Protein AF-A0A0W0TF41-F1 (afdb_monomer_lite)

Secondary structure (DSSP, 8-state):
-TTGGGHHHHHHHHHHHHHTT-HHHHHHHHHHHSPP-----PPP--TTS-TT-GGGHHHHHHHHHHHHHTTSS-HHHHHHHHHHHHHHHHHHHT-

Organism: NCBI:txid1212489

Structure (mmCIF, N/CA/C/O backbone):
data_AF-A0A0W0TF41-F1
#
_entry.id   AF-A0A0W0TF41-F1
#
loop_
_atom_site.group_PDB
_atom_site.id
_atom_site.type_symbol
_atom_site.label_atom_id
_atom_site.label_alt_id
_atom_site.label_comp_id
_atom_site.label_asym_id
_atom_site.label_entity_id
_atom_site.label_seq_id
_atom_site.pdbx_PDB_ins_code
_atom_site.Cartn_x
_atom_site.Cartn_y
_atom_site.Cartn_z
_atom_site.occupancy
_atom_site.B_iso_or_equiv
_atom_site.auth_seq_id
_atom_site.auth_comp_id
_atom_site.auth_asym_id
_atom_site.auth_atom_id
_atom_site.pdbx_PDB_model_num
ATOM 1 N N . MET A 1 1 ? 20.458 19.118 -9.673 1.00 70.94 1 MET A N 1
ATOM 2 C CA . MET A 1 1 ? 20.450 17.639 -9.729 1.00 70.94 1 MET A CA 1
ATOM 3 C C . MET A 1 1 ? 21.204 17.218 -10.992 1.00 70.94 1 MET A C 1
ATOM 5 O O . MET A 1 1 ? 20.682 17.402 -12.082 1.00 70.94 1 MET A O 1
ATOM 9 N N . LEU A 1 2 ? 22.460 16.766 -10.853 1.00 87.06 2 LEU A N 1
ATOM 10 C CA . LEU A 1 2 ? 23.450 16.609 -11.945 1.00 87.06 2 LEU A CA 1
ATOM 11 C C . LEU A 1 2 ? 23.010 15.665 -13.084 1.00 87.06 2 LEU A C 1
ATOM 13 O O . LEU A 1 2 ? 23.504 15.762 -14.197 1.00 87.06 2 LEU A O 1
ATOM 17 N N . LEU A 1 3 ? 22.056 14.776 -12.811 1.00 89.06 3 LEU A N 1
ATOM 18 C CA . LEU A 1 3 ? 21.600 13.741 -13.740 1.00 89.06 3 LEU A CA 1
ATOM 19 C C . LEU A 1 3 ? 20.420 14.163 -14.630 1.00 89.06 3 LEU A C 1
ATOM 21 O O . LEU A 1 3 ? 20.134 13.470 -15.599 1.00 89.06 3 LEU A O 1
ATOM 25 N N . ILE A 1 4 ? 19.737 15.277 -14.332 1.00 92.00 4 ILE A N 1
ATOM 26 C CA . ILE A 1 4 ? 18.538 15.697 -15.086 1.00 92.00 4 ILE A CA 1
ATOM 27 C C . ILE A 1 4 ? 18.817 15.890 -16.586 1.00 92.00 4 ILE A C 1
ATOM 29 O O . ILE A 1 4 ? 18.037 15.371 -17.382 1.00 92.00 4 ILE A O 1
ATOM 33 N N . PRO A 1 5 ? 19.922 16.536 -17.008 1.00 95.31 5 PRO A N 1
ATOM 34 C CA . PRO A 1 5 ? 20.225 16.693 -18.433 1.00 95.31 5 PRO A CA 1
ATOM 35 C C . PRO A 1 5 ? 20.428 15.368 -19.184 1.00 95.31 5 PRO A C 1
ATOM 37 O O . PRO A 1 5 ? 20.362 15.339 -20.406 1.00 95.31 5 PRO A O 1
ATOM 40 N N . HIS A 1 6 ? 20.675 14.268 -18.468 1.00 94.12 6 HIS A N 1
ATOM 41 C CA . HIS A 1 6 ? 20.903 12.942 -19.043 1.00 94.12 6 HIS A CA 1
ATOM 42 C C . HIS A 1 6 ? 19.696 12.008 -18.896 1.00 94.12 6 HIS A C 1
ATOM 44 O O . HIS A 1 6 ? 19.794 10.836 -19.259 1.00 94.12 6 HIS A O 1
ATOM 50 N N . ALA A 1 7 ? 18.571 12.495 -18.361 1.00 91.38 7 ALA A N 1
ATOM 51 C CA . ALA A 1 7 ? 17.427 11.660 -18.007 1.00 91.38 7 ALA A CA 1
ATOM 52 C C . ALA A 1 7 ? 16.890 10.857 -19.201 1.00 91.38 7 ALA A C 1
ATOM 54 O O . ALA A 1 7 ? 16.707 9.649 -19.084 1.00 91.38 7 ALA A O 1
ATOM 55 N N . GLU A 1 8 ? 16.705 11.499 -20.354 1.00 93.69 8 GLU A N 1
ATOM 56 C CA . GLU A 1 8 ? 16.205 10.843 -21.568 1.00 93.69 8 GLU A CA 1
ATOM 57 C C . GLU A 1 8 ? 17.135 9.714 -22.036 1.00 93.69 8 GLU A C 1
ATOM 59 O O . GLU A 1 8 ? 16.694 8.586 -22.251 1.00 93.69 8 GLU A O 1
ATOM 64 N N . ASN A 1 9 ? 18.442 9.979 -22.094 1.00 95.88 9 ASN A N 1
ATOM 65 C CA . ASN A 1 9 ? 19.437 8.985 -22.500 1.00 95.88 9 ASN A CA 1
ATOM 66 C C . ASN A 1 9 ? 19.485 7.788 -21.542 1.00 95.88 9 ASN A C 1
ATOM 68 O O . ASN A 1 9 ? 19.602 6.646 -21.982 1.00 95.88 9 ASN A O 1
ATOM 72 N N . LEU A 1 10 ? 19.373 8.038 -20.236 1.00 93.94 10 LEU A N 1
ATOM 73 C CA . LEU A 1 10 ? 19.339 6.980 -19.227 1.00 93.94 10 LEU A CA 1
ATOM 74 C C . LEU A 1 10 ? 18.076 6.122 -19.348 1.00 93.94 10 LEU A C 1
ATOM 76 O O . LEU A 1 10 ? 18.164 4.899 -19.248 1.00 93.94 10 LEU A O 1
ATOM 80 N N . VAL A 1 11 ? 16.918 6.741 -19.597 1.00 93.38 11 VAL A N 1
ATOM 81 C CA . VAL A 1 11 ? 15.654 6.021 -19.809 1.00 93.38 11 VAL A CA 1
ATOM 82 C C . VAL A 1 11 ? 15.730 5.162 -21.068 1.00 93.38 11 VAL A C 1
ATOM 84 O O . VAL A 1 11 ? 15.450 3.968 -20.997 1.00 93.38 11 VAL A O 1
ATOM 87 N N . ASN A 1 12 ? 16.182 5.725 -22.191 1.00 95.56 12 ASN A N 1
ATOM 88 C CA . ASN A 1 12 ? 16.325 4.983 -23.444 1.00 95.56 12 ASN A CA 1
ATOM 89 C C . ASN A 1 12 ? 17.279 3.795 -23.286 1.00 95.56 12 ASN A C 1
ATOM 91 O O . ASN A 1 12 ? 16.966 2.688 -23.728 1.00 95.56 12 ASN A O 1
ATOM 95 N N . LYS A 1 13 ? 18.407 3.990 -22.588 1.00 96.06 13 LYS A N 1
ATOM 96 C CA . LYS A 1 13 ? 19.357 2.901 -22.351 1.00 96.06 13 LYS A CA 1
ATOM 97 C C . LYS A 1 13 ? 18.786 1.812 -21.444 1.00 96.06 13 LYS A C 1
ATOM 99 O O . LYS A 1 13 ? 19.022 0.634 -21.693 1.00 96.06 13 LYS A O 1
ATOM 104 N N . ALA A 1 14 ? 18.023 2.185 -20.419 1.00 95.12 14 ALA A N 1
ATOM 105 C CA . ALA A 1 14 ? 17.345 1.219 -19.561 1.00 95.12 14 ALA A CA 1
ATOM 106 C C . ALA A 1 14 ? 16.326 0.381 -20.352 1.00 95.12 14 ALA A C 1
ATOM 108 O O . ALA A 1 14 ? 16.283 -0.834 -20.185 1.00 95.12 14 ALA A O 1
ATOM 109 N N . VAL A 1 15 ? 15.561 0.996 -21.259 1.00 95.88 15 VAL A N 1
ATOM 110 C CA . VAL A 1 15 ? 14.611 0.272 -22.122 1.00 95.88 15 VAL A CA 1
ATOM 111 C C . VAL A 1 15 ? 15.335 -0.695 -23.060 1.00 95.88 15 VAL A C 1
ATOM 113 O O . VAL A 1 15 ? 14.936 -1.852 -23.165 1.00 95.88 15 VAL A O 1
ATOM 116 N N . GLU A 1 16 ? 16.419 -0.259 -23.706 1.00 97.62 16 GLU A N 1
ATOM 117 C CA . GLU A 1 16 ? 17.234 -1.118 -24.577 1.00 97.62 16 GLU A CA 1
ATOM 118 C C . GLU A 1 16 ? 17.759 -2.350 -23.822 1.00 97.62 16 GLU A C 1
ATOM 120 O O . GLU A 1 16 ? 17.592 -3.482 -24.278 1.00 97.62 16 GLU A O 1
ATOM 125 N N . LEU A 1 17 ? 18.336 -2.139 -22.633 1.00 97.44 17 LEU A N 1
ATOM 126 C CA . LEU A 1 17 ? 18.843 -3.222 -21.790 1.00 97.44 17 LEU A CA 1
ATOM 127 C C . LEU A 1 17 ? 17.721 -4.179 -21.368 1.00 97.44 17 LEU A C 1
ATOM 129 O O . LEU A 1 17 ? 17.889 -5.396 -21.459 1.00 97.44 17 LEU A O 1
ATOM 133 N N . ALA A 1 18 ? 16.558 -3.649 -20.986 1.00 96.81 18 ALA A N 1
ATOM 134 C CA . ALA A 1 18 ? 15.401 -4.458 -20.621 1.00 96.81 18 ALA A CA 1
ATOM 135 C C . ALA A 1 18 ? 14.937 -5.350 -21.785 1.00 96.81 18 ALA A C 1
ATOM 137 O O . ALA A 1 18 ? 14.723 -6.548 -21.598 1.00 96.81 18 ALA A O 1
ATOM 138 N N . LEU A 1 19 ? 14.847 -4.795 -22.999 1.00 96.19 19 LEU A N 1
ATOM 139 C CA . LEU A 1 19 ? 14.477 -5.544 -24.206 1.00 96.19 19 LEU A CA 1
ATOM 140 C C . LEU A 1 19 ? 15.527 -6.594 -24.599 1.00 96.19 19 LEU A C 1
ATOM 142 O O . LEU A 1 19 ? 15.175 -7.613 -25.188 1.00 96.19 19 LEU A O 1
ATOM 146 N N . SER A 1 20 ? 16.795 -6.382 -24.241 1.00 97.38 20 SER A N 1
ATOM 147 C CA . SER A 1 20 ? 17.870 -7.367 -24.432 1.00 97.38 20 SER A CA 1
ATOM 148 C C . SER A 1 20 ? 17.906 -8.481 -23.373 1.00 97.38 20 SER A C 1
ATOM 150 O O . SER A 1 20 ? 18.721 -9.396 -23.477 1.00 97.38 20 SER A O 1
ATOM 152 N N . GLY A 1 21 ? 17.018 -8.434 -22.372 1.00 94.50 21 GLY A N 1
ATOM 153 C CA . GLY A 1 21 ? 16.897 -9.460 -21.334 1.00 94.50 21 GLY A CA 1
ATOM 154 C C . GLY A 1 21 ? 17.616 -9.146 -20.020 1.00 94.50 21 GLY A C 1
ATOM 155 O O . GLY A 1 21 ? 17.732 -10.030 -19.170 1.00 94.50 21 GLY A O 1
ATOM 156 N N . ASP A 1 22 ? 18.079 -7.910 -19.809 1.00 97.94 22 ASP A N 1
ATOM 157 C CA . ASP A 1 22 ? 18.620 -7.498 -18.513 1.00 97.94 22 ASP A CA 1
ATOM 158 C C . ASP A 1 22 ? 17.500 -7.447 -17.459 1.00 97.94 22 ASP A C 1
ATOM 160 O O . ASP A 1 22 ? 16.574 -6.633 -17.521 1.00 97.94 22 ASP A O 1
ATOM 164 N N . VAL A 1 23 ? 17.595 -8.328 -16.462 1.00 95.81 23 VAL A N 1
ATOM 165 C CA . VAL A 1 23 ? 16.582 -8.493 -15.409 1.00 95.81 23 VAL A CA 1
ATOM 166 C C . VAL A 1 23 ? 16.465 -7.256 -14.511 1.00 95.81 23 VAL A C 1
ATOM 168 O O . VAL A 1 23 ? 15.368 -6.944 -14.040 1.00 95.81 23 VAL A O 1
ATOM 171 N N . GLN A 1 24 ? 17.559 -6.527 -14.271 1.00 96.38 24 GLN A N 1
ATOM 172 C CA . GLN A 1 24 ? 17.521 -5.309 -13.455 1.00 96.38 24 GLN A CA 1
ATOM 173 C C . GLN A 1 24 ? 16.811 -4.181 -14.203 1.00 96.38 24 GLN A C 1
ATOM 175 O O . GLN A 1 24 ? 15.961 -3.498 -13.626 1.00 96.38 24 GLN A O 1
ATOM 180 N N . ALA A 1 25 ? 17.112 -4.025 -15.491 1.00 95.88 25 ALA A N 1
ATOM 181 C CA . ALA A 1 25 ? 16.449 -3.053 -16.346 1.00 95.88 25 ALA A CA 1
ATOM 182 C C . ALA A 1 25 ? 14.953 -3.378 -16.524 1.00 95.88 25 ALA A C 1
ATOM 184 O O . ALA A 1 25 ? 14.111 -2.490 -16.382 1.00 95.88 25 ALA A O 1
ATOM 185 N N . LEU A 1 26 ? 14.604 -4.656 -16.721 1.00 94.00 26 LEU A N 1
ATOM 186 C CA . LEU A 1 26 ? 13.213 -5.123 -16.756 1.00 94.00 26 LEU A CA 1
ATOM 187 C C . LEU A 1 26 ? 12.464 -4.770 -15.472 1.00 94.00 26 LEU A C 1
ATOM 189 O O . LEU A 1 26 ? 11.375 -4.202 -15.535 1.00 94.00 26 LEU A O 1
ATOM 193 N N . LYS A 1 27 ? 13.051 -5.053 -14.304 1.00 92.94 27 LYS A N 1
ATOM 194 C CA . LYS A 1 27 ? 12.440 -4.713 -13.015 1.00 92.94 27 LYS A CA 1
ATOM 195 C C . LYS A 1 27 ? 12.224 -3.206 -12.864 1.00 92.94 27 LYS A C 1
ATOM 197 O O . LYS A 1 27 ? 11.142 -2.800 -12.452 1.00 92.94 27 LYS A O 1
ATOM 202 N N . LEU A 1 28 ? 13.204 -2.385 -13.248 1.00 92.12 28 LEU A N 1
ATOM 203 C CA . LEU A 1 28 ? 13.073 -0.925 -13.231 1.00 92.12 28 LEU A CA 1
ATOM 204 C C . LEU A 1 28 ? 11.908 -0.446 -14.111 1.00 92.12 28 LEU A C 1
ATOM 206 O O . LEU A 1 28 ? 11.137 0.414 -13.685 1.00 92.12 28 LEU A O 1
ATOM 210 N N . CYS A 1 29 ? 11.767 -0.997 -15.319 1.00 92.56 29 CYS A N 1
ATOM 211 C CA . CYS A 1 29 ? 10.662 -0.673 -16.220 1.00 92.56 29 CYS A CA 1
ATOM 212 C C . CYS A 1 29 ? 9.308 -1.135 -15.653 1.00 92.56 29 CYS A C 1
ATOM 214 O O . CYS A 1 29 ? 8.348 -0.366 -15.664 1.00 92.56 29 CYS A O 1
ATOM 216 N N . LEU A 1 30 ? 9.229 -2.353 -15.107 1.00 91.19 30 LEU A N 1
ATOM 217 C CA . LEU A 1 30 ? 8.004 -2.895 -14.510 1.00 91.19 30 LEU A CA 1
ATOM 218 C C . LEU A 1 30 ? 7.560 -2.104 -13.278 1.00 91.19 30 LEU A C 1
ATOM 220 O O . LEU A 1 30 ? 6.386 -1.770 -13.183 1.00 91.19 30 LEU A O 1
ATOM 224 N N . ASP A 1 31 ? 8.482 -1.717 -12.395 1.00 89.19 31 ASP A N 1
ATOM 225 C CA . ASP A 1 31 ? 8.186 -0.891 -11.214 1.00 89.19 31 ASP A CA 1
ATOM 226 C C . ASP A 1 31 ? 7.631 0.503 -11.580 1.00 89.19 31 ASP A C 1
ATOM 228 O O . ASP A 1 31 ? 7.055 1.185 -10.730 1.00 89.19 31 ASP A O 1
ATOM 232 N N . ARG A 1 32 ? 7.833 0.961 -12.826 1.00 87.19 32 ARG A N 1
ATOM 233 C CA . ARG A 1 32 ? 7.293 2.229 -13.347 1.00 87.19 32 ARG A CA 1
ATOM 234 C C . ARG A 1 32 ? 5.976 2.064 -14.092 1.00 87.19 32 ARG A C 1
ATOM 236 O O . ARG A 1 32 ? 5.161 2.979 -14.055 1.00 87.19 32 ARG A O 1
ATOM 243 N N . LEU A 1 33 ? 5.786 0.937 -14.775 1.00 86.38 33 LEU A N 1
ATOM 244 C CA . LEU A 1 33 ? 4.568 0.637 -15.530 1.00 86.38 33 LEU A CA 1
ATOM 245 C C . LEU A 1 33 ? 3.455 0.091 -14.636 1.00 86.38 33 LEU A C 1
ATOM 247 O O . LEU A 1 33 ? 2.284 0.393 -14.850 1.00 86.38 33 LEU A O 1
ATOM 251 N N . ILE A 1 34 ? 3.820 -0.722 -13.647 1.00 82.38 34 ILE A N 1
ATOM 252 C CA . ILE A 1 34 ? 2.884 -1.360 -12.734 1.00 82.38 34 ILE A CA 1
ATOM 253 C C . ILE A 1 34 ? 2.788 -0.475 -11.490 1.00 82.38 34 ILE A C 1
ATOM 255 O O . ILE A 1 34 ? 3.787 -0.313 -10.783 1.00 82.38 34 ILE A O 1
ATOM 259 N N . PRO A 1 35 ? 1.611 0.102 -11.185 1.00 71.62 35 PRO A N 1
ATOM 260 C CA . PRO A 1 35 ? 1.433 0.800 -9.925 1.00 71.62 35 PRO A CA 1
ATOM 261 C C . PRO A 1 35 ? 1.725 -0.181 -8.793 1.00 71.62 35 PRO A C 1
ATOM 263 O O . PRO A 1 35 ? 1.236 -1.314 -8.792 1.00 71.62 35 PRO A O 1
ATOM 266 N N . ARG A 1 36 ? 2.536 0.244 -7.818 1.00 68.75 36 ARG A N 1
ATOM 267 C CA . ARG A 1 36 ? 2.727 -0.558 -6.610 1.00 68.75 36 ARG A CA 1
ATOM 268 C C . ARG A 1 36 ? 1.347 -0.845 -6.030 1.00 68.75 36 ARG A C 1
ATOM 270 O O . ARG A 1 36 ? 0.550 0.077 -5.881 1.00 68.75 36 ARG A O 1
ATOM 277 N N . ALA A 1 37 ? 1.084 -2.102 -5.687 1.00 64.69 37 ALA A N 1
ATOM 278 C CA . ALA A 1 37 ? -0.110 -2.491 -4.948 1.00 64.69 37 ALA A CA 1
ATOM 279 C C . ALA A 1 37 ? -0.012 -1.959 -3.505 1.00 64.69 37 ALA A C 1
ATOM 281 O O . ALA A 1 37 ? 0.188 -2.704 -2.551 1.00 64.69 37 ALA A O 1
ATOM 282 N N . THR A 1 38 ? -0.047 -0.639 -3.340 1.00 59.72 38 THR A N 1
ATOM 283 C CA . THR A 1 38 ? -0.053 0.035 -2.047 1.00 59.72 38 THR A CA 1
ATOM 284 C C . THR A 1 38 ? -1.496 0.198 -1.623 1.00 59.72 38 THR A C 1
ATOM 286 O O . THR A 1 38 ? -2.121 1.160 -2.044 1.00 59.72 38 THR A O 1
ATOM 289 N N . GLY A 1 39 ? -1.993 -0.748 -0.819 1.00 59.06 39 GLY A N 1
ATOM 290 C CA . GLY A 1 39 ? -3.313 -0.708 -0.183 1.00 59.06 39 GLY A CA 1
ATOM 291 C C . GLY A 1 39 ? -4.463 -0.631 -1.185 1.00 59.06 39 GLY A C 1
ATOM 292 O O . GLY A 1 39 ? -4.677 0.392 -1.827 1.00 59.06 39 GLY A O 1
ATOM 293 N N . GLN A 1 40 ? -5.247 -1.698 -1.317 1.00 59.47 40 GLN A N 1
ATOM 294 C CA . GLN A 1 40 ? -6.508 -1.570 -2.044 1.00 59.47 40 GLN A CA 1
ATOM 295 C C . GLN A 1 40 ? -7.343 -0.463 -1.390 1.00 59.47 40 GLN A C 1
ATOM 297 O O . GLN A 1 40 ? -7.568 -0.477 -0.181 1.00 59.47 40 GLN A O 1
ATOM 302 N N . CYS A 1 41 ? -7.791 0.511 -2.185 1.00 55.50 41 CYS A N 1
ATOM 303 C CA . CYS A 1 41 ? -8.846 1.410 -1.745 1.00 55.50 41 CYS A CA 1
ATOM 304 C C . CYS A 1 41 ? -10.092 0.557 -1.515 1.00 55.50 41 CYS A C 1
ATOM 306 O O . CYS A 1 41 ? -10.708 0.091 -2.471 1.00 55.50 41 CYS A O 1
ATOM 308 N N . PHE A 1 42 ? -10.446 0.329 -0.257 1.00 61.47 42 PHE A N 1
ATOM 309 C CA . PHE A 1 42 ? -11.720 -0.274 0.089 1.00 61.47 42 PHE A CA 1
ATOM 310 C C . PHE A 1 42 ? -12.750 0.834 0.279 1.00 61.47 42 PHE A C 1
ATOM 312 O O . PHE A 1 42 ? -12.490 1.860 0.908 1.00 61.47 42 PHE A O 1
ATOM 319 N N . GLN A 1 43 ? -13.926 0.632 -0.302 1.00 61.72 43 GLN A N 1
ATOM 320 C CA . GLN A 1 43 ? -15.074 1.488 -0.059 1.00 61.72 43 GLN A CA 1
ATOM 321 C C . GLN A 1 43 ? -15.837 0.905 1.125 1.00 61.72 43 GLN A C 1
ATOM 323 O O . GLN A 1 43 ? -16.330 -0.219 1.058 1.00 61.72 43 GLN A O 1
ATOM 328 N N . VAL A 1 44 ? -15.915 1.660 2.216 1.00 65.06 44 VAL A N 1
ATOM 329 C CA . VAL A 1 44 ? -16.889 1.381 3.270 1.00 65.06 44 VAL A CA 1
ATOM 330 C C . VAL A 1 44 ? -18.142 2.151 2.894 1.00 65.06 44 VAL A C 1
ATOM 332 O O . VAL A 1 44 ? -18.103 3.379 2.811 1.00 65.06 44 VAL A O 1
ATOM 335 N N . ASP A 1 45 ? -19.235 1.440 2.632 1.00 64.88 45 ASP A N 1
ATOM 336 C CA . ASP A 1 45 ? -20.532 2.079 2.450 1.00 64.88 45 ASP A CA 1
ATOM 337 C C . ASP A 1 45 ? -21.000 2.629 3.805 1.00 64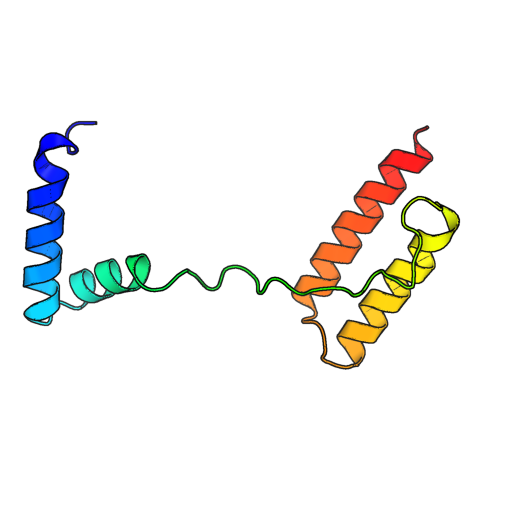.88 45 ASP A C 1
ATOM 339 O O . ASP A 1 45 ? -21.549 1.923 4.650 1.00 64.88 45 ASP A O 1
ATOM 343 N N . MET A 1 46 ? -20.696 3.905 4.033 1.00 62.59 46 MET A N 1
ATOM 344 C CA . MET A 1 46 ? -21.022 4.628 5.259 1.00 62.59 46 MET A CA 1
ATOM 345 C C . MET A 1 46 ? -22.416 5.264 5.199 1.00 62.59 46 MET A C 1
ATOM 347 O O . MET A 1 46 ? -22.777 5.979 6.128 1.00 62.59 46 MET A O 1
ATOM 351 N N . ASN A 1 47 ? -23.239 4.983 4.174 1.00 58.41 47 ASN A N 1
ATOM 352 C CA . ASN A 1 47 ? -24.606 5.523 4.070 1.00 58.41 47 ASN A CA 1
ATOM 353 C C . ASN A 1 47 ? -25.508 5.144 5.264 1.00 58.41 47 ASN A C 1
ATOM 355 O O . ASN A 1 47 ? -26.604 5.677 5.411 1.00 58.41 47 ASN A O 1
ATOM 359 N N . VAL A 1 48 ? -25.057 4.224 6.120 1.00 54.19 48 VAL A N 1
ATOM 360 C CA . VAL A 1 48 ? -25.766 3.757 7.317 1.00 54.19 48 VAL A CA 1
ATOM 361 C C . VAL A 1 48 ? -25.347 4.516 8.589 1.00 54.19 48 VAL A C 1
ATOM 363 O O . VAL A 1 48 ?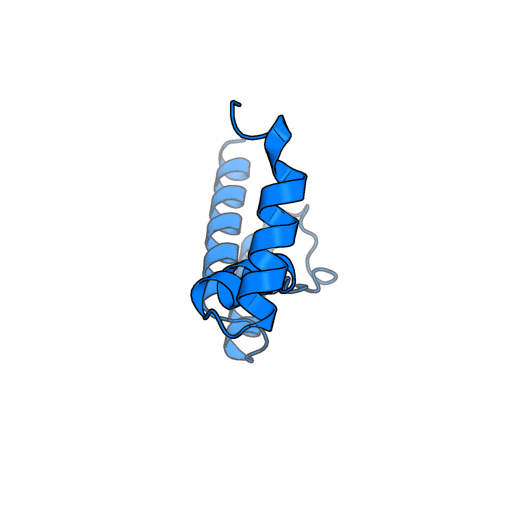 -26.013 4.393 9.615 1.00 54.19 48 VAL A O 1
ATOM 366 N N . LEU A 1 49 ? -24.257 5.292 8.571 1.00 57.34 49 LEU A N 1
ATOM 367 C CA . LEU A 1 49 ? -23.670 5.880 9.779 1.00 57.34 49 LEU A CA 1
ATOM 368 C C . LEU A 1 49 ? -23.363 7.361 9.567 1.00 57.34 49 LEU A C 1
ATOM 370 O O . LEU A 1 49 ? -22.399 7.724 8.898 1.00 57.34 49 LEU A O 1
ATOM 374 N N . ASP A 1 50 ? -24.187 8.208 10.178 1.00 58.50 50 ASP A N 1
ATOM 375 C CA . ASP A 1 50 ? -23.979 9.651 10.208 1.00 58.50 50 ASP A CA 1
ATOM 376 C C . ASP A 1 50 ? -22.722 9.958 11.036 1.00 58.50 50 ASP A C 1
ATOM 378 O O . ASP A 1 50 ? -22.708 9.785 12.262 1.00 58.50 50 ASP A O 1
ATOM 382 N N . VAL A 1 51 ? -21.637 10.318 10.346 1.00 56.03 51 VAL A N 1
ATOM 383 C CA . VAL A 1 51 ? -20.302 10.526 10.935 1.00 56.03 51 VAL A CA 1
ATOM 384 C C . VAL A 1 51 ? -20.262 11.799 11.784 1.00 56.03 51 VAL A C 1
ATOM 386 O O . VAL A 1 51 ? -19.409 11.923 12.659 1.00 56.03 51 VAL A O 1
ATOM 389 N N . GLU A 1 52 ? -21.206 12.722 11.577 1.00 56.50 52 GLU A N 1
ATOM 390 C CA . GLU A 1 52 ? -21.318 13.950 12.371 1.00 56.50 52 GLU A CA 1
ATOM 391 C C . GLU A 1 52 ? -21.886 13.695 13.776 1.00 56.50 52 GLU A C 1
ATOM 393 O O . GLU A 1 52 ? -21.705 14.506 14.686 1.00 56.50 52 GLU A O 1
ATOM 398 N N . GLN A 1 53 ? -22.522 12.541 14.001 1.00 57.00 53 GLN A N 1
ATOM 399 C CA . GLN A 1 53 ? -23.037 12.170 15.313 1.00 57.00 53 GLN A CA 1
ATOM 400 C C . GLN A 1 53 ? -22.001 11.361 16.101 1.00 57.00 53 GLN A C 1
ATOM 402 O O . GLN A 1 53 ? -21.755 10.180 15.851 1.00 57.00 53 GLN A O 1
ATOM 407 N N . THR A 1 54 ? -21.456 11.981 17.148 1.00 53.06 54 THR A N 1
ATOM 408 C CA . THR A 1 54 ? -20.527 11.383 18.128 1.00 53.06 54 THR A CA 1
ATOM 409 C C . THR A 1 54 ? -20.985 10.045 18.711 1.00 53.06 54 THR A C 1
ATOM 411 O O . THR A 1 54 ? -20.160 9.210 19.083 1.00 53.06 54 THR A O 1
ATOM 414 N N . GLN A 1 55 ? -22.296 9.801 18.756 1.00 58.69 55 GLN A N 1
ATOM 415 C CA . GLN A 1 55 ? -22.885 8.560 19.263 1.00 58.69 55 GLN A CA 1
ATOM 416 C C . GLN A 1 55 ? -22.622 7.338 18.359 1.00 58.69 55 GLN A C 1
ATOM 418 O O . GLN A 1 55 ? -22.801 6.203 18.803 1.00 58.69 55 GLN A O 1
ATOM 423 N N . ASN A 1 56 ? -22.129 7.533 17.130 1.00 69.75 56 ASN A N 1
ATOM 424 C CA . ASN A 1 56 ? -21.967 6.456 16.154 1.00 69.75 56 ASN A CA 1
ATOM 425 C C . ASN A 1 56 ? -20.569 5.822 16.101 1.00 69.75 56 ASN A C 1
ATOM 427 O O . ASN A 1 56 ? -20.405 4.815 15.416 1.00 69.75 56 ASN A O 1
ATOM 431 N N . LEU A 1 57 ? -19.563 6.301 16.848 1.00 76.44 57 LEU A N 1
ATOM 432 C CA . LEU A 1 57 ? -18.196 5.746 16.756 1.00 76.44 57 LEU A CA 1
ATOM 433 C C . LEU A 1 57 ? -18.128 4.254 17.125 1.00 76.44 57 LEU A C 1
ATOM 435 O O . LEU A 1 57 ? -17.473 3.469 16.440 1.00 76.44 57 LEU A O 1
ATOM 439 N N . SER A 1 58 ? -18.853 3.822 18.163 1.00 81.69 58 SER A N 1
ATOM 440 C CA . SER A 1 58 ? -18.925 2.394 18.514 1.00 81.69 58 SER A CA 1
ATOM 441 C C . SER A 1 58 ? -19.642 1.570 17.437 1.00 81.69 58 SER A C 1
ATOM 443 O O . SER A 1 58 ? -19.263 0.425 17.185 1.00 81.69 58 SER A O 1
ATOM 445 N N . ALA A 1 59 ? -20.661 2.144 16.788 1.00 81.25 59 ALA A N 1
ATOM 446 C CA . ALA A 1 59 ? -21.389 1.494 15.701 1.00 81.25 59 ALA A CA 1
ATOM 447 C C . ALA A 1 59 ? -20.504 1.342 14.453 1.00 81.25 59 ALA A C 1
ATOM 449 O O . ALA A 1 59 ? -20.452 0.253 13.880 1.00 81.25 59 ALA A O 1
ATOM 450 N N . ILE A 1 60 ? -19.725 2.375 14.114 1.00 82.56 60 ILE A N 1
ATOM 451 C CA . ILE A 1 60 ? -18.710 2.351 13.051 1.00 82.56 60 ILE A CA 1
ATOM 452 C C . ILE A 1 60 ? -17.670 1.265 13.335 1.00 82.56 60 ILE A C 1
ATOM 454 O O . ILE A 1 60 ? -17.455 0.393 12.495 1.00 82.56 60 ILE A O 1
ATOM 458 N N . GLY A 1 61 ? -17.085 1.236 14.537 1.00 87.44 61 GLY A N 1
ATOM 459 C CA . GLY A 1 61 ? -16.100 0.212 14.900 1.00 87.44 61 GLY A CA 1
ATOM 460 C C . GLY A 1 61 ? -16.646 -1.216 14.768 1.00 87.44 61 GLY A C 1
ATOM 461 O O . GLY A 1 61 ? -15.971 -2.101 14.244 1.00 87.44 61 GLY A O 1
ATOM 462 N N . ARG A 1 62 ? -17.902 -1.440 15.171 1.00 87.00 62 ARG A N 1
ATOM 463 C CA . ARG A 1 62 ? -18.567 -2.748 15.065 1.00 87.00 62 ARG A CA 1
ATOM 464 C C . ARG A 1 62 ? -18.855 -3.144 13.619 1.00 87.00 62 ARG A C 1
ATOM 466 O O . ARG A 1 62 ? -18.696 -4.310 13.268 1.00 87.00 62 ARG A O 1
ATOM 473 N N . HIS A 1 63 ? -19.244 -2.184 12.783 1.00 86.06 63 HIS A N 1
ATOM 474 C CA . HIS A 1 63 ? -19.460 -2.412 11.358 1.00 86.06 63 HI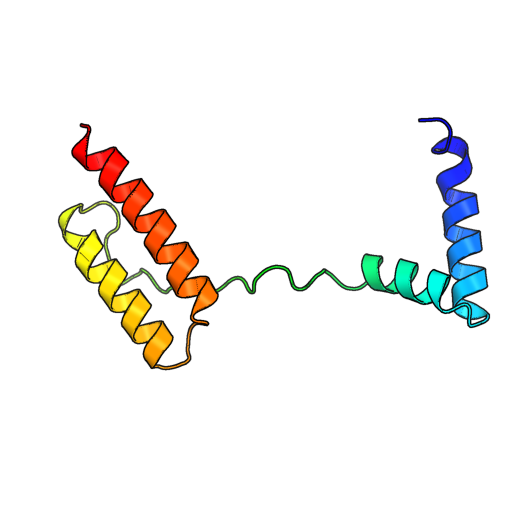S A CA 1
ATOM 475 C C . HIS A 1 63 ? -18.164 -2.840 10.655 1.00 86.06 63 HIS A C 1
ATOM 477 O O . HIS A 1 63 ? -18.162 -3.838 9.937 1.00 86.06 63 HIS A O 1
ATOM 483 N N . ILE A 1 64 ? -17.045 -2.169 10.946 1.00 87.56 64 ILE A N 1
ATOM 484 C CA . ILE A 1 64 ? -15.717 -2.527 10.420 1.00 87.56 64 ILE A CA 1
ATOM 485 C C . ILE A 1 64 ? -15.313 -3.950 10.832 1.00 87.56 64 ILE A C 1
ATOM 487 O O . ILE A 1 64 ? -14.878 -4.737 9.991 1.00 87.56 64 ILE A O 1
ATOM 491 N N . ILE A 1 65 ? -15.522 -4.319 12.101 1.00 89.25 65 ILE A N 1
ATOM 492 C CA . ILE A 1 65 ? -15.257 -5.685 12.584 1.00 89.25 65 ILE A CA 1
ATOM 493 C C . ILE A 1 65 ? -16.117 -6.709 11.828 1.00 89.25 65 ILE A C 1
ATOM 495 O O . ILE A 1 65 ? -15.608 -7.750 11.419 1.00 89.25 65 ILE A O 1
ATOM 499 N N . ASN A 1 66 ? -17.397 -6.416 11.592 1.00 88.75 66 ASN A N 1
ATOM 500 C CA . ASN A 1 66 ? -18.282 -7.316 10.852 1.00 88.75 66 ASN A CA 1
ATOM 501 C C . ASN A 1 66 ? -17.863 -7.476 9.383 1.00 88.75 66 ASN A C 1
ATOM 503 O O . ASN A 1 66 ? -17.888 -8.594 8.873 1.00 88.75 66 ASN A O 1
ATOM 507 N N . LEU A 1 67 ? -17.440 -6.399 8.710 1.00 84.94 67 LEU A N 1
ATOM 508 C CA . LEU A 1 67 ? -16.915 -6.472 7.341 1.00 84.94 67 LEU A CA 1
ATOM 509 C C . LEU A 1 67 ? -15.653 -7.338 7.263 1.00 84.94 67 LEU A C 1
ATOM 511 O O . LEU A 1 67 ? -15.520 -8.141 6.338 1.00 84.94 67 LEU A O 1
ATOM 515 N N . MET A 1 68 ? -14.765 -7.218 8.254 1.00 89.38 68 MET A N 1
ATOM 516 C CA . MET A 1 68 ? -13.573 -8.059 8.369 1.00 89.38 68 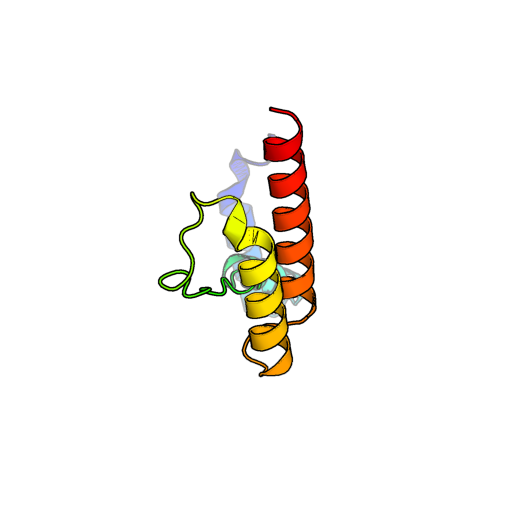MET A CA 1
ATOM 517 C C . MET A 1 68 ? -13.945 -9.533 8.566 1.00 89.38 68 MET A C 1
ATOM 519 O O . MET A 1 68 ? -13.443 -10.396 7.849 1.00 89.38 68 MET A O 1
ATOM 523 N N . LEU A 1 69 ? -14.855 -9.834 9.498 1.00 88.56 69 LEU A N 1
ATOM 524 C CA . LEU A 1 69 ? -15.305 -11.207 9.758 1.00 88.56 69 LEU A CA 1
ATOM 525 C C . LEU A 1 69 ? -16.033 -11.830 8.557 1.00 88.56 69 LEU A C 1
ATOM 527 O O . LEU A 1 69 ? -15.938 -13.036 8.348 1.00 88.56 69 LEU A O 1
ATOM 531 N N . ALA A 1 70 ? -16.724 -11.020 7.754 1.00 88.38 70 ALA A N 1
ATOM 532 C CA . ALA A 1 70 ? -17.377 -11.454 6.521 1.00 88.38 70 ALA A CA 1
ATOM 533 C C . ALA A 1 70 ? -16.401 -11.676 5.347 1.00 88.38 70 ALA A C 1
ATOM 535 O O . ALA A 1 70 ? -16.831 -12.112 4.282 1.00 88.38 70 ALA A O 1
ATOM 536 N N . GLY A 1 71 ? -15.108 -11.366 5.510 1.00 83.81 71 GLY A N 1
ATOM 537 C CA . GLY A 1 71 ? -14.102 -11.471 4.449 1.00 83.81 71 GLY A CA 1
ATOM 538 C C . GLY A 1 71 ? -14.152 -10.340 3.415 1.00 83.81 71 GLY A C 1
ATOM 539 O O . GLY A 1 71 ? -13.427 -10.386 2.425 1.00 83.81 71 GLY A O 1
ATOM 540 N N 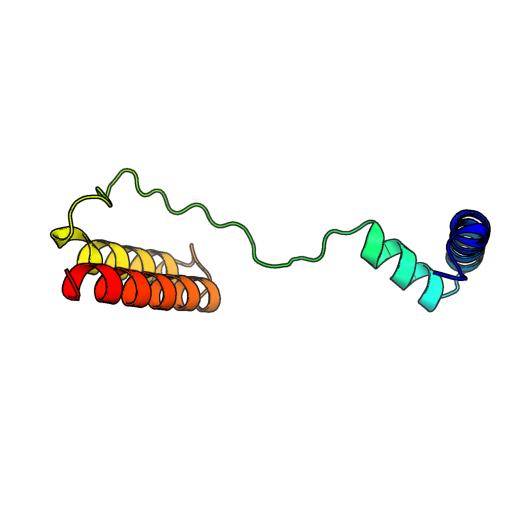. ASN A 1 72 ? -14.969 -9.310 3.650 1.00 83.00 72 ASN A N 1
ATOM 541 C CA . ASN A 1 72 ? -15.093 -8.139 2.775 1.00 83.00 72 ASN A CA 1
ATOM 542 C C . ASN A 1 72 ? -14.006 -7.083 3.042 1.00 83.00 72 ASN A C 1
ATOM 544 O O . ASN A 1 72 ? -13.918 -6.090 2.324 1.00 83.00 72 AS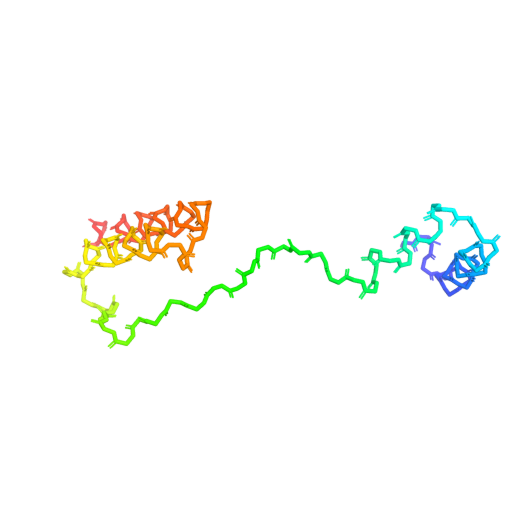N A O 1
ATOM 548 N N . MET A 1 73 ? -13.199 -7.271 4.089 1.00 83.56 73 MET A N 1
ATOM 549 C CA . MET A 1 73 ? -12.106 -6.381 4.471 1.00 83.56 73 MET A CA 1
ATOM 550 C C . MET A 1 73 ? -10.937 -7.189 5.040 1.00 83.56 73 MET A C 1
ATOM 552 O O . MET A 1 73 ? -11.135 -8.094 5.852 1.00 83.56 73 MET A O 1
ATOM 556 N N . ALA A 1 74 ? -9.709 -6.841 4.649 1.00 86.19 74 ALA A N 1
ATOM 557 C CA . ALA A 1 74 ? -8.512 -7.453 5.212 1.00 86.19 74 ALA A CA 1
ATOM 558 C C . ALA A 1 74 ? -8.298 -7.013 6.679 1.00 86.19 74 ALA A C 1
ATOM 560 O O . ALA A 1 74 ? -8.525 -5.843 7.003 1.00 86.19 74 ALA A O 1
ATOM 561 N N . PRO A 1 75 ? -7.799 -7.894 7.570 1.00 88.12 75 PRO A N 1
ATOM 562 C CA . PRO A 1 75 ? -7.558 -7.543 8.974 1.00 88.12 75 PRO A CA 1
ATOM 563 C C . PRO A 1 75 ? -6.630 -6.337 9.168 1.00 88.12 75 PRO A C 1
ATOM 565 O O . PRO A 1 75 ? -6.850 -5.508 10.048 1.00 88.12 75 PRO A O 1
ATOM 568 N N . GLU A 1 76 ? -5.615 -6.208 8.314 1.00 87.56 76 GLU A N 1
ATOM 569 C CA . GLU A 1 76 ? -4.657 -5.097 8.341 1.00 87.56 76 GLU A CA 1
ATOM 570 C C . GLU A 1 76 ? -5.325 -3.748 8.046 1.00 87.56 76 GLU A C 1
ATOM 572 O O . GLU A 1 76 ? -4.966 -2.724 8.626 1.00 87.56 76 GLU A O 1
ATOM 577 N N . ASP A 1 77 ? -6.319 -3.741 7.160 1.00 85.75 77 ASP A N 1
ATOM 578 C CA . ASP A 1 77 ? -7.054 -2.538 6.783 1.00 85.75 77 ASP A CA 1
ATOM 579 C C . ASP A 1 77 ? -8.085 -2.155 7.850 1.00 85.75 77 ASP A C 1
ATOM 581 O O . ASP A 1 77 ? -8.188 -0.978 8.211 1.00 85.75 77 ASP A O 1
ATOM 585 N N . ALA A 1 78 ? -8.749 -3.146 8.454 1.00 88.69 78 ALA A N 1
ATOM 586 C CA . ALA A 1 78 ? -9.609 -2.942 9.620 1.00 88.69 78 ALA A CA 1
ATOM 587 C C . ALA A 1 78 ? -8.829 -2.334 10.799 1.00 88.69 78 ALA A C 1
ATOM 589 O O . ALA A 1 78 ? -9.296 -1.388 11.439 1.00 88.69 78 ALA A O 1
ATOM 590 N N . GLN A 1 79 ? -7.612 -2.827 11.057 1.00 90.31 79 GLN A N 1
ATOM 591 C CA . GLN A 1 79 ? -6.744 -2.294 12.106 1.00 90.31 79 GLN A CA 1
ATOM 592 C C . GLN A 1 79 ? -6.391 -0.823 11.861 1.00 90.31 79 GLN A C 1
ATOM 594 O O . GLN A 1 79 ? -6.516 -0.010 12.779 1.00 90.31 79 GLN A O 1
ATOM 599 N N . LYS A 1 80 ? -5.988 -0.462 10.634 1.00 87.75 80 LYS A N 1
ATOM 600 C CA . LYS A 1 80 ? -5.704 0.938 10.270 1.00 87.75 80 LYS A CA 1
ATOM 601 C C . LYS A 1 80 ? -6.924 1.825 10.527 1.00 87.75 80 LYS A C 1
ATOM 603 O O . LYS A 1 80 ? -6.778 2.887 11.127 1.00 87.75 80 LYS A O 1
ATOM 608 N N . PHE A 1 81 ? -8.120 1.362 10.158 1.00 86.50 81 PHE A N 1
ATOM 609 C CA . PHE A 1 81 ? -9.360 2.107 10.379 1.00 86.50 81 PHE A CA 1
ATOM 610 C C . PHE A 1 81 ? -9.659 2.340 11.859 1.00 86.50 81 PHE A C 1
ATOM 612 O O . PHE A 1 81 ? -9.971 3.462 12.252 1.00 86.50 81 PHE A O 1
ATOM 619 N N . LEU A 1 82 ? -9.532 1.308 12.696 1.00 88.12 82 LEU A N 1
ATOM 620 C CA . LEU A 1 82 ? -9.787 1.423 14.134 1.00 88.12 82 LEU A CA 1
ATOM 621 C C . LEU A 1 82 ? -8.798 2.380 14.823 1.00 88.12 82 LEU A C 1
ATOM 623 O O . LEU A 1 82 ? -9.195 3.124 15.719 1.00 88.12 82 LEU A O 1
ATOM 627 N N . VAL A 1 83 ? -7.538 2.427 14.374 1.00 89.75 83 VAL A N 1
ATOM 628 C CA . VAL A 1 83 ? -6.541 3.403 14.859 1.00 89.75 83 VAL A CA 1
ATOM 629 C C . VAL A 1 83 ? -6.917 4.835 14.465 1.00 89.75 83 VAL A C 1
ATOM 631 O O . VAL A 1 83 ? -6.832 5.753 15.289 1.00 89.75 83 VAL A O 1
ATOM 634 N N . THR A 1 84 ? -7.364 5.047 13.225 1.00 86.44 84 THR A N 1
ATOM 635 C CA . THR A 1 84 ? -7.868 6.355 12.778 1.00 86.44 84 THR A CA 1
ATOM 636 C C . THR A 1 84 ? -9.119 6.766 13.561 1.00 86.44 84 THR A C 1
ATOM 638 O O . THR A 1 84 ? -9.232 7.919 13.976 1.00 86.44 84 THR A O 1
ATOM 641 N N . LEU A 1 85 ? -10.019 5.820 13.838 1.00 86.00 85 LEU A N 1
ATOM 642 C CA . LEU A 1 85 ? -11.242 6.048 14.605 1.00 86.00 85 LEU A CA 1
ATOM 643 C C . LEU A 1 85 ? -10.958 6.445 16.064 1.00 86.00 85 LEU A C 1
ATOM 645 O O . LEU A 1 85 ? -11.576 7.381 16.568 1.00 86.00 85 LEU A O 1
ATOM 649 N N . ASP A 1 86 ? -9.999 5.798 16.738 1.00 86.06 86 ASP A N 1
ATOM 650 C CA . ASP A 1 86 ? -9.583 6.194 18.097 1.00 86.06 86 ASP A CA 1
ATOM 651 C C . ASP A 1 86 ? -8.922 7.580 18.107 1.00 86.06 86 ASP A C 1
ATOM 653 O O . ASP A 1 86 ? -9.143 8.377 19.021 1.00 86.06 86 ASP A O 1
ATOM 657 N N . SER A 1 87 ? -8.155 7.903 17.061 1.00 86.25 87 SER A N 1
ATOM 658 C CA . SER A 1 87 ? -7.566 9.238 16.899 1.00 86.25 87 SER A CA 1
ATOM 659 C C . SER A 1 87 ? -8.654 10.310 16.773 1.00 86.25 87 SER A C 1
ATOM 661 O O . SER A 1 87 ? -8.552 11.361 17.400 1.00 86.25 87 SER A O 1
ATOM 663 N N . HIS A 1 88 ? -9.727 10.029 16.027 1.00 81.62 88 HIS A N 1
ATOM 664 C CA . HIS A 1 88 ? -10.885 10.917 15.917 1.00 81.62 88 HIS A CA 1
ATOM 665 C C . HIS A 1 88 ? -11.666 11.046 17.238 1.00 81.62 88 HIS A C 1
ATOM 667 O O . HIS A 1 88 ? -11.997 12.162 17.636 1.00 81.62 88 HIS A O 1
ATOM 673 N N . ARG A 1 89 ? -11.880 9.942 17.972 1.00 82.56 89 ARG A N 1
ATOM 674 C CA . ARG A 1 89 ? -12.502 9.958 19.312 1.00 82.56 89 ARG A CA 1
ATOM 675 C C . ARG A 1 89 ? -11.773 10.913 20.261 1.00 82.56 89 ARG A C 1
ATOM 677 O O . ARG A 1 89 ? -12.405 11.746 20.901 1.00 82.56 89 ARG A O 1
ATOM 684 N N . LYS A 1 90 ? -10.439 10.825 20.308 1.00 82.69 90 LYS A N 1
ATOM 685 C CA . LYS A 1 90 ? -9.597 11.693 21.147 1.00 82.69 90 LYS A CA 1
ATOM 686 C C . LYS A 1 90 ? -9.734 13.176 20.800 1.00 82.69 90 LYS A C 1
ATOM 688 O O . LYS A 1 90 ? -9.680 14.002 21.700 1.00 82.69 90 LYS A O 1
ATOM 693 N N . LEU A 1 91 ? -9.908 13.521 19.522 1.00 80.81 91 LEU A N 1
ATOM 694 C CA . LEU A 1 91 ? -10.091 14.916 19.104 1.00 80.81 91 LEU A CA 1
ATOM 695 C C . LEU A 1 91 ? -11.407 15.507 19.614 1.00 80.81 91 LEU A C 1
ATOM 697 O O . LEU A 1 91 ? -11.446 16.688 19.940 1.00 80.81 91 LEU A O 1
ATOM 701 N N . ILE A 1 92 ? -12.462 14.695 19.687 1.00 76.94 92 ILE A N 1
ATOM 702 C CA . ILE A 1 92 ? -13.785 15.160 20.110 1.00 76.94 92 ILE A CA 1
ATOM 703 C C . ILE A 1 92 ? -13.912 15.205 21.637 1.00 76.94 92 ILE A C 1
ATOM 705 O O . ILE A 1 92 ? -14.527 16.119 22.162 1.00 76.94 92 ILE A O 1
ATOM 709 N N . GLU A 1 93 ? -13.305 14.265 22.366 1.00 72.06 93 GLU A N 1
ATOM 710 C CA . GLU A 1 93 ? -13.333 14.258 23.842 1.00 72.06 93 GLU A CA 1
ATOM 711 C C . GLU A 1 93 ? -12.483 15.367 24.489 1.00 72.06 93 GLU A C 1
ATOM 713 O O . GLU A 1 93 ? -12.626 15.636 25.680 1.00 72.06 93 GLU A O 1
ATOM 718 N N . HIS A 1 94 ? -11.581 15.995 23.729 1.00 58.41 94 HIS A N 1
ATOM 719 C CA . HIS A 1 94 ? -10.775 17.132 24.184 1.00 58.41 94 HIS A CA 1
ATOM 720 C C . HIS A 1 94 ? -11.427 18.506 23.929 1.00 58.41 94 HIS A C 1
ATOM 722 O O . HIS A 1 94 ? -10.788 19.523 24.212 1.00 58.41 94 HIS A O 1
ATOM 728 N N . TYR A 1 95 ? -12.665 18.539 23.424 1.00 47.50 95 TYR A N 1
ATOM 729 C CA . TYR A 1 95 ? -13.486 19.742 23.242 1.00 47.50 95 TYR A CA 1
ATOM 730 C C . TYR A 1 95 ? -14.657 19.746 24.232 1.00 47.50 95 TYR A C 1
ATOM 732 O O . TYR A 1 95 ? -14.948 20.829 24.786 1.00 47.50 95 TYR A O 1
#

Radius of gyration: 22.67 Å; chains: 1; bounding box: 49×31×49 Å

Sequence (95 aa):
MLLIPHAENLVNKAVELALSGDVQALKLCLDRLIPRATGQCFQVDMNVLDVEQTQNLSAIGRHIINLMLAGNMAPEDAQKFLVTLDSHRKLIEHY

Foldseek 3Di:
DVCVVVVVVVLVVLVVCVVVPNPVSVVVVCPVVPPPPPDDPQDDPCVVPDPVDPVCLVVVLVSLVVCCVVVVDPPVVSVVVNVVSVVVNVVVVVD

pLDDT: mean 81.51, std 13.8, range [47.5, 97.94]